Protein AF-A0A9W8B9H7-F1 (afdb_monomer)

Secondary structure (DSSP, 8-state):
---SSS-HHHHHHHHHHHHHHHHHHHHH--HHHHHHHHHHHHHHHHSPPSSHHHHHHHHHHHHHTT---TTHHHHHHHHHHT--HHHHHHHIIIII-TTT-TT-------

Solvent-accessible surface area (backbone atoms only — not comparable to full-atom values): 6704 Å² total; per-residue (Å²): 137,88,88,71,96,66,56,68,70,58,55,50,51,53,51,54,51,49,52,57,56,46,55,54,56,64,66,71,50,49,71,66,58,51,52,53,51,48,52,52,52,45,49,64,70,66,53,75,66,92,41,71,68,53,50,49,49,54,55,46,51,28,56,76,66,72,62,66,56,84,59,46,67,62,55,53,45,58,53,54,76,68,60,48,74,67,56,56,51,53,49,38,52,41,39,62,32,80,89,73,15,87,59,49,78,87,83,86,85,132

pLDDT: mean 86.36, std 8.37, range [55.88, 96.56]

Radius of gyration: 17.83 Å; Cα contacts (8 Å, |Δi|>4): 51; chains: 1; bounding box: 39×32×36 Å

InterPro domains:
  IPR011249 Metalloenzyme, LuxS/M16 peptidase-like [SSF63411] (5-99)
  IPR050626 Peptidase M16 [PTHR43690] (2-98)

Mean predicted aligned error: 6.82 Å

Foldseek 3Di:
DDDDPDDPVVVVVVVLVCLVVVLVVLVVDDPVNLVVVLVVVLCVLPPDDPDPVVVVVVQVVCVVVVNNPPVVNVVVNVVSVVDDSVNVSVCSQQEPNPVRHPNHDDDDDD

Sequence (110 aa):
MVEGENNLAYVTKRINEFIRQYRQKLLDMTMSEFEAAVQSLIRLKQDKLKSVSAEFSRFRGHIVSNKYNFGKLGDEVAHLEQLRKSDLLTFWDKYVNAATAPQYTRVDLQ

Nearest PDB structures (foldseek):
  7rze-assembly1_B  TM=9.403E-01  e=6.373E-05  Homo sapiens
  5wob-assembly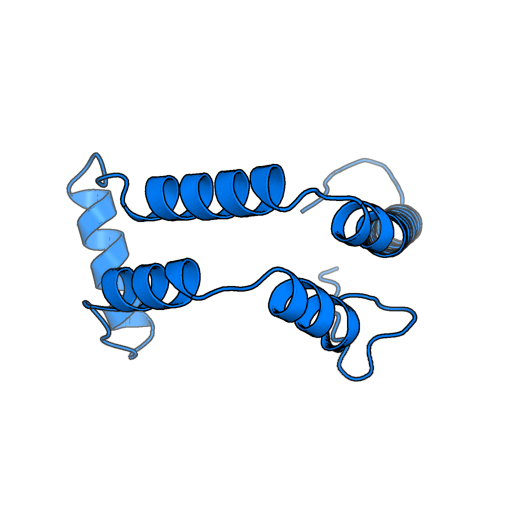1_B  TM=9.565E-01  e=8.119E-05  Homo sapiens
  2jbu-assembly1_A  TM=9.605E-01  e=1.167E-04  Homo sapiens
  7rzh-assembly1_B  TM=9.158E-01  e=1.400E-04  Homo sapiens
  1q2l-assembly1_A  TM=8.550E-01  e=2.711E-02  Escherichia coli str. K-12 substr. W3110

Structure (mmCIF, N/CA/C/O backbone):
data_AF-A0A9W8B9H7-F1
#
_entry.id   AF-A0A9W8B9H7-F1
#
loop_
_atom_site.group_PDB
_atom_site.id
_atom_site.type_symbol
_atom_site.label_atom_id
_atom_site.label_alt_id
_atom_site.label_comp_id
_atom_site.label_asym_id
_atom_site.label_entity_id
_atom_site.label_seq_id
_atom_site.pdbx_PDB_ins_code
_atom_site.Cartn_x
_atom_site.Cartn_y
_atom_site.Cartn_z
_atom_site.occupancy
_atom_site.B_iso_or_equiv
_atom_site.auth_seq_id
_atom_site.auth_comp_id
_atom_site.auth_asym_id
_atom_site.auth_atom_id
_atom_site.pdbx_PDB_model_num
ATOM 1 N N . MET A 1 1 ? 2.101 10.371 -9.914 1.00 62.41 1 MET A N 1
ATOM 2 C CA . MET A 1 1 ? 2.087 11.326 -11.037 1.00 62.41 1 MET A CA 1
ATOM 3 C C . MET A 1 1 ? 3.391 12.091 -10.970 1.00 62.41 1 MET A C 1
ATOM 5 O O . MET A 1 1 ? 3.741 12.527 -9.880 1.00 62.41 1 MET A O 1
ATOM 9 N N . VAL A 1 2 ? 4.155 12.118 -12.057 1.00 75.12 2 VAL A N 1
ATOM 10 C CA . VAL A 1 2 ? 5.426 12.848 -12.130 1.00 75.12 2 VAL A CA 1
ATOM 11 C C . VAL A 1 2 ? 5.264 13.850 -13.256 1.00 75.12 2 VAL A C 1
ATOM 13 O O . VAL A 1 2 ? 5.050 13.445 -14.393 1.00 75.12 2 VAL A O 1
ATOM 16 N N . GLU A 1 3 ? 5.332 15.129 -12.919 1.00 72.75 3 GLU A N 1
ATOM 17 C CA . GLU A 1 3 ? 5.301 16.231 -13.876 1.00 72.75 3 GLU A CA 1
ATOM 18 C C . GLU A 1 3 ? 6.703 16.830 -13.957 1.00 72.75 3 GLU A C 1
ATOM 20 O O . GLU A 1 3 ? 7.379 16.995 -12.938 1.00 72.75 3 GLU A O 1
ATOM 25 N N . GLY A 1 4 ? 7.174 17.105 -15.168 1.00 73.62 4 GLY A N 1
ATOM 26 C CA . GLY A 1 4 ? 8.486 17.698 -15.383 1.00 73.62 4 GLY A CA 1
ATOM 27 C C . GLY A 1 4 ? 8.869 17.742 -16.856 1.00 73.62 4 GLY A C 1
ATOM 28 O O . GLY A 1 4 ? 8.244 17.102 -17.694 1.00 73.62 4 GLY A O 1
ATOM 29 N N . GLU A 1 5 ? 9.938 18.473 -17.154 1.00 73.31 5 GLU A N 1
ATOM 30 C CA . GLU A 1 5 ? 10.416 18.736 -18.523 1.00 73.31 5 GLU A CA 1
ATOM 31 C C . GLU A 1 5 ? 11.090 17.523 -19.191 1.00 73.31 5 GLU A C 1
ATOM 33 O O . GLU A 1 5 ? 11.471 17.559 -20.359 1.00 73.31 5 GLU A O 1
ATOM 38 N N . ASN A 1 6 ? 11.263 16.428 -18.449 1.00 73.94 6 ASN A N 1
ATOM 39 C CA . ASN A 1 6 ? 11.934 15.232 -18.935 1.00 73.94 6 ASN A CA 1
ATOM 40 C C . ASN A 1 6 ? 11.025 14.406 -19.852 1.00 73.94 6 ASN A C 1
ATOM 42 O O . ASN A 1 6 ? 9.850 14.197 -19.562 1.00 73.94 6 ASN A O 1
ATOM 46 N N . ASN A 1 7 ? 11.608 13.830 -20.906 1.00 83.88 7 ASN A N 1
ATOM 47 C CA . ASN A 1 7 ? 10.905 12.929 -21.820 1.00 83.88 7 ASN A CA 1
ATOM 48 C C . ASN A 1 7 ? 10.221 11.765 -21.062 1.00 83.88 7 ASN A C 1
ATOM 50 O O . ASN A 1 7 ? 10.838 11.114 -20.211 1.00 83.88 7 ASN A O 1
ATOM 54 N N . LEU A 1 8 ? 8.968 11.460 -21.421 1.00 82.69 8 LEU A N 1
ATOM 55 C CA . LEU A 1 8 ? 8.147 10.389 -20.842 1.00 82.69 8 LEU A CA 1
ATOM 56 C C . LEU A 1 8 ? 8.859 9.025 -20.802 1.00 82.69 8 LEU A C 1
ATOM 58 O O . LEU A 1 8 ? 8.741 8.286 -19.821 1.00 82.69 8 LEU A O 1
ATOM 62 N N . ALA A 1 9 ? 9.649 8.699 -21.829 1.00 84.56 9 ALA A N 1
ATOM 63 C CA . ALA A 1 9 ? 10.432 7.466 -21.887 1.00 84.56 9 ALA A CA 1
ATOM 64 C C . ALA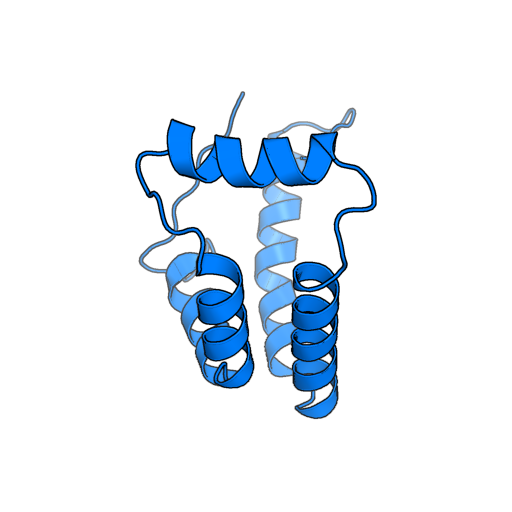 A 1 9 ? 11.520 7.420 -20.800 1.00 84.56 9 ALA A C 1
ATOM 66 O O . ALA A 1 9 ? 11.755 6.378 -20.182 1.00 84.56 9 ALA A O 1
ATOM 67 N N . TYR A 1 10 ? 12.154 8.561 -20.516 1.00 87.00 10 TYR A N 1
ATOM 68 C CA . TYR A 1 10 ? 13.147 8.672 -19.451 1.00 87.00 10 TYR A CA 1
ATOM 69 C C . TYR A 1 10 ? 12.499 8.523 -18.071 1.00 87.00 10 TYR A C 1
ATOM 71 O O . TYR A 1 10 ? 12.965 7.721 -17.260 1.00 87.00 10 TYR A O 1
ATOM 79 N N . VAL A 1 11 ? 11.389 9.226 -17.822 1.00 87.75 11 VAL A N 1
ATOM 80 C CA . VAL A 1 11 ? 10.638 9.125 -16.558 1.00 87.75 11 VAL A CA 1
ATOM 81 C C . VAL A 1 11 ? 10.170 7.688 -16.325 1.00 87.75 11 VAL A C 1
ATOM 83 O O . VAL A 1 11 ? 10.395 7.123 -15.256 1.00 87.75 11 VAL A O 1
ATOM 86 N N . THR A 1 12 ? 9.626 7.051 -17.359 1.00 86.06 12 THR A N 1
ATOM 87 C CA . THR A 1 12 ? 9.219 5.642 -17.342 1.00 86.06 12 THR A CA 1
ATOM 88 C C . THR A 1 12 ? 10.363 4.712 -16.959 1.00 86.06 12 THR A C 1
ATOM 90 O O . THR A 1 12 ? 10.208 3.872 -16.070 1.00 86.06 12 THR A O 1
ATOM 93 N N . LYS A 1 13 ? 11.531 4.880 -17.584 1.00 87.81 13 LYS A N 1
ATOM 94 C CA . LYS A 1 13 ? 12.719 4.085 -17.263 1.00 87.81 13 LYS A CA 1
ATOM 95 C C . LYS A 1 13 ? 13.132 4.265 -15.801 1.00 87.81 13 LYS A C 1
ATOM 97 O O . LYS A 1 13 ? 13.446 3.283 -15.132 1.00 87.81 13 LYS A O 1
ATOM 102 N N . ARG A 1 14 ? 13.108 5.499 -15.288 1.00 90.25 14 ARG A N 1
ATOM 103 C CA . ARG A 1 14 ? 13.455 5.804 -13.889 1.00 90.25 14 ARG A CA 1
ATOM 104 C C . ARG A 1 14 ? 12.461 5.199 -12.898 1.00 90.25 14 ARG A C 1
ATOM 106 O O . ARG A 1 14 ? 12.897 4.679 -11.877 1.00 90.25 14 ARG A O 1
ATOM 113 N N . ILE A 1 15 ? 11.164 5.209 -13.209 1.00 89.25 15 ILE A N 1
ATOM 114 C CA . ILE A 1 15 ? 10.130 4.558 -12.389 1.00 89.25 15 ILE A CA 1
ATOM 115 C C . ILE A 1 15 ? 10.363 3.045 -12.332 1.00 89.25 15 ILE A C 1
ATOM 117 O O . ILE A 1 15 ? 10.364 2.470 -11.247 1.00 89.25 15 ILE A O 1
ATOM 121 N N . ASN A 1 16 ? 10.618 2.405 -13.476 1.00 87.88 16 ASN A N 1
ATOM 122 C CA . ASN A 1 16 ? 10.867 0.962 -13.521 1.00 87.88 16 ASN A CA 1
ATOM 123 C C . ASN A 1 16 ? 12.117 0.578 -12.720 1.00 87.88 16 ASN A C 1
ATOM 125 O O . ASN A 1 16 ? 12.098 -0.401 -11.975 1.00 87.88 16 ASN A O 1
ATOM 129 N N . GLU A 1 17 ? 13.185 1.370 -12.828 1.00 90.38 17 GLU A N 1
ATOM 130 C CA . GLU A 1 17 ? 14.407 1.132 -12.063 1.00 90.38 17 GLU A CA 1
ATOM 131 C C . GLU A 1 17 ? 14.183 1.324 -10.557 1.00 90.38 17 GLU A C 1
ATOM 133 O O . GLU A 1 17 ? 14.626 0.498 -9.762 1.00 90.38 17 GLU A O 1
ATOM 138 N N . PHE A 1 18 ? 13.439 2.362 -10.162 1.00 91.38 18 PHE A N 1
ATOM 139 C CA . PHE A 1 18 ? 13.060 2.575 -8.767 1.00 91.38 18 PHE A CA 1
ATOM 140 C C . PHE A 1 18 ? 12.292 1.376 -8.210 1.00 91.38 18 PHE A C 1
ATOM 142 O O . PHE A 1 18 ? 12.666 0.849 -7.166 1.00 91.38 18 PHE A O 1
ATOM 149 N N . ILE A 1 19 ? 11.260 0.914 -8.922 1.00 91.19 19 ILE A N 1
ATOM 150 C CA . ILE A 1 19 ? 10.475 -0.258 -8.525 1.00 91.19 19 ILE A CA 1
ATOM 151 C C . ILE A 1 19 ? 11.408 -1.470 -8.375 1.00 91.19 19 ILE A C 1
ATOM 153 O O . ILE A 1 19 ? 11.434 -2.108 -7.326 1.00 91.19 19 ILE A O 1
ATOM 157 N N . ARG A 1 20 ? 12.259 -1.756 -9.364 1.00 88.44 20 ARG A N 1
ATOM 158 C CA . ARG A 1 20 ? 13.190 -2.890 -9.282 1.00 88.44 20 ARG A CA 1
ATOM 159 C C . ARG A 1 20 ? 14.072 -2.833 -8.029 1.00 88.44 20 ARG A C 1
ATOM 161 O O . ARG A 1 20 ? 14.195 -3.832 -7.325 1.00 88.44 20 ARG A O 1
ATOM 168 N N . GLN A 1 21 ? 14.656 -1.675 -7.730 1.00 91.12 21 GLN A N 1
ATOM 169 C CA . GLN A 1 21 ? 15.559 -1.502 -6.588 1.00 91.12 21 GLN A CA 1
ATOM 170 C C . GLN A 1 21 ? 14.830 -1.517 -5.239 1.00 91.12 21 GLN A C 1
ATOM 172 O O . GLN A 1 21 ? 15.362 -2.014 -4.247 1.00 91.12 21 GLN A O 1
ATOM 177 N N . TYR A 1 22 ? 13.593 -1.017 -5.188 1.00 92.44 22 TYR A N 1
ATOM 178 C CA . TYR A 1 22 ? 12.823 -0.935 -3.948 1.00 92.44 22 TYR A CA 1
ATOM 179 C C . TYR A 1 22 ? 12.507 -2.314 -3.357 1.00 92.44 22 TYR A C 1
ATOM 181 O O . TYR A 1 22 ? 12.348 -2.452 -2.144 1.00 92.44 22 TYR A O 1
ATOM 189 N N . ARG A 1 23 ? 12.494 -3.364 -4.188 1.00 91.75 23 ARG A N 1
ATOM 190 C CA . ARG A 1 23 ? 12.322 -4.743 -3.721 1.00 91.75 23 ARG A CA 1
ATOM 191 C C . ARG A 1 23 ? 13.380 -5.161 -2.698 1.00 91.75 23 ARG A C 1
ATOM 193 O O . ARG A 1 23 ? 13.038 -5.854 -1.741 1.00 91.75 23 ARG A O 1
ATOM 200 N N . GLN A 1 24 ? 14.628 -4.727 -2.877 1.00 92.75 24 GLN A N 1
ATOM 201 C CA . GLN A 1 24 ? 15.707 -5.013 -1.930 1.00 92.75 24 GLN A CA 1
ATOM 202 C C . GLN A 1 24 ? 15.456 -4.305 -0.596 1.00 92.75 24 GLN A C 1
ATOM 204 O O . GLN A 1 24 ? 15.534 -4.926 0.456 1.00 92.75 24 GLN A O 1
ATOM 209 N N . LYS A 1 25 ? 15.001 -3.048 -0.634 1.00 93.44 25 LYS A N 1
ATOM 210 C CA . LYS A 1 25 ? 14.603 -2.318 0.576 1.00 93.44 25 LYS A CA 1
ATOM 211 C C . LYS A 1 25 ? 13.490 -3.032 1.350 1.00 93.44 25 LYS A C 1
ATOM 213 O O . LYS A 1 25 ? 13.510 -3.035 2.575 1.00 93.44 25 LYS A O 1
ATOM 218 N N . LEU A 1 26 ? 12.539 -3.665 0.659 1.00 93.69 26 LEU A N 1
ATOM 219 C CA . LEU A 1 26 ? 11.515 -4.487 1.312 1.00 93.69 26 LEU A CA 1
ATOM 220 C C . LEU A 1 26 ? 12.088 -5.768 1.941 1.00 93.69 26 LEU A C 1
ATOM 222 O O . LEU A 1 26 ? 11.560 -6.219 2.953 1.00 93.69 26 LEU A O 1
ATOM 226 N N . LEU A 1 27 ? 13.150 -6.361 1.381 1.00 94.12 27 LEU A N 1
ATOM 227 C CA . LEU A 1 27 ? 13.851 -7.493 2.008 1.00 94.12 27 LEU A CA 1
ATOM 228 C C . LEU A 1 27 ? 14.584 -7.062 3.268 1.00 94.12 27 LEU A C 1
ATOM 230 O O . LEU A 1 27 ? 14.435 -7.716 4.298 1.00 94.12 27 LEU A O 1
ATOM 234 N N . ASP A 1 28 ? 15.310 -5.956 3.185 1.00 95.69 28 ASP A N 1
ATOM 235 C CA . ASP A 1 28 ? 16.204 -5.498 4.247 1.00 95.69 28 ASP A CA 1
ATOM 236 C C . ASP A 1 28 ? 15.450 -4.837 5.408 1.00 95.69 28 ASP A C 1
ATOM 238 O O . ASP A 1 28 ? 15.977 -4.744 6.513 1.00 95.69 28 ASP A O 1
ATOM 242 N N . MET A 1 29 ? 14.197 -4.426 5.180 1.00 95.31 29 MET A N 1
ATOM 243 C CA . MET A 1 29 ? 13.317 -3.859 6.202 1.00 95.31 29 MET A CA 1
ATOM 244 C C . MET A 1 29 ? 13.200 -4.788 7.414 1.00 95.31 29 MET A C 1
ATOM 246 O O . MET A 1 29 ? 12.810 -5.951 7.298 1.00 95.31 29 MET A O 1
ATOM 250 N N . THR A 1 30 ? 13.484 -4.285 8.603 1.00 96.50 30 THR A N 1
ATOM 251 C CA . THR A 1 30 ? 13.321 -5.053 9.841 1.00 96.50 30 THR A CA 1
ATOM 252 C C . THR A 1 30 ? 11.841 -5.288 10.158 1.00 96.50 30 THR A C 1
ATOM 254 O O . THR A 1 30 ? 10.959 -4.590 9.653 1.00 96.50 30 THR A O 1
ATOM 257 N N . MET A 1 31 ? 11.541 -6.267 11.020 1.00 94.44 31 MET A N 1
ATOM 258 C CA . MET A 1 31 ? 10.153 -6.491 11.446 1.00 94.44 31 MET A CA 1
ATOM 259 C C . MET A 1 31 ? 9.578 -5.260 12.167 1.00 94.44 31 MET A C 1
ATOM 261 O O . MET A 1 31 ? 8.446 -4.877 11.903 1.00 94.44 31 MET A O 1
ATOM 265 N N . SER A 1 32 ? 10.392 -4.584 12.985 1.00 95.50 32 SER A N 1
ATOM 266 C CA . SER A 1 32 ? 9.999 -3.357 13.694 1.00 95.50 32 SER A CA 1
ATOM 267 C C . SER A 1 32 ? 9.630 -2.216 12.738 1.00 95.50 32 SER A C 1
ATOM 269 O O . SER A 1 32 ? 8.601 -1.566 12.910 1.00 95.50 32 SER A O 1
ATOM 271 N N . GLU A 1 33 ? 10.415 -1.995 11.678 1.00 96.19 33 GLU A N 1
ATOM 272 C CA . GLU A 1 33 ? 10.092 -0.981 10.661 1.00 96.19 33 GLU A CA 1
ATOM 273 C C . GLU A 1 33 ? 8.812 -1.320 9.893 1.00 96.19 33 GLU A C 1
ATOM 275 O O . GLU A 1 33 ? 8.006 -0.431 9.612 1.00 96.19 33 GLU A O 1
ATOM 280 N N . PHE A 1 34 ? 8.612 -2.601 9.570 1.00 96.06 34 PHE A N 1
ATOM 281 C CA . PHE A 1 34 ? 7.391 -3.068 8.922 1.00 96.06 34 PHE A CA 1
ATOM 282 C C . PHE A 1 34 ? 6.166 -2.830 9.814 1.00 96.06 34 PHE A C 1
ATOM 284 O O . PHE A 1 34 ? 5.195 -2.211 9.377 1.00 96.06 34 PHE A O 1
ATOM 291 N N . GLU A 1 35 ? 6.227 -3.250 11.077 1.00 95.50 35 GLU A N 1
ATOM 292 C CA . GLU A 1 35 ? 5.159 -3.043 12.057 1.00 95.50 35 GLU A CA 1
ATOM 293 C C . GLU A 1 35 ? 4.870 -1.550 12.260 1.00 95.50 35 GLU A C 1
ATOM 295 O O . GLU A 1 35 ? 3.712 -1.135 12.226 1.00 95.50 35 GLU A O 1
ATOM 300 N N . ALA A 1 36 ? 5.902 -0.711 12.375 1.00 96.56 36 ALA A N 1
ATOM 301 C CA . ALA A 1 36 ? 5.745 0.737 12.491 1.00 96.56 36 ALA A CA 1
ATOM 302 C C . ALA A 1 36 ? 5.060 1.358 11.258 1.00 96.56 36 ALA A C 1
ATOM 304 O O . ALA A 1 36 ? 4.217 2.253 11.399 1.00 96.56 36 ALA A O 1
ATOM 305 N N . ALA A 1 37 ? 5.375 0.878 10.051 1.00 95.12 37 ALA A N 1
ATOM 306 C CA . ALA A 1 37 ? 4.725 1.316 8.817 1.00 95.12 37 ALA A CA 1
ATOM 307 C C . ALA A 1 37 ? 3.245 0.897 8.767 1.00 95.12 37 ALA A C 1
ATOM 309 O O . ALA A 1 37 ? 2.390 1.725 8.440 1.00 95.12 37 ALA A O 1
ATOM 310 N N . VAL A 1 38 ? 2.926 -0.346 9.148 1.00 96.06 38 VAL A N 1
ATOM 311 C CA . VAL A 1 38 ? 1.541 -0.840 9.245 1.00 96.06 38 VAL A CA 1
ATOM 312 C C . VAL A 1 38 ? 0.748 -0.020 10.265 1.00 96.06 38 VAL A C 1
ATOM 314 O O . VAL A 1 38 ? -0.334 0.476 9.948 1.00 96.06 38 VAL A O 1
ATOM 317 N N . GLN A 1 39 ? 1.305 0.216 11.454 1.00 94.38 39 GLN A N 1
ATOM 318 C CA . GLN A 1 39 ? 0.657 1.019 12.495 1.00 94.38 39 GLN A CA 1
ATOM 319 C C . GLN A 1 39 ? 0.433 2.472 12.059 1.00 94.38 39 GLN A C 1
ATOM 321 O O . GLN A 1 39 ?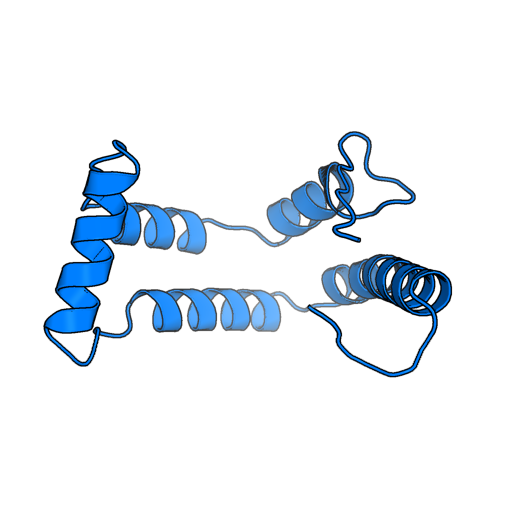 -0.627 3.048 12.313 1.00 94.38 39 GLN A O 1
ATOM 326 N N . SER A 1 40 ? 1.393 3.067 11.348 1.00 95.31 40 SER A N 1
ATOM 327 C CA . SER A 1 40 ? 1.242 4.413 10.782 1.00 95.31 40 SER A CA 1
ATOM 328 C C . SER A 1 40 ? 0.112 4.472 9.748 1.00 95.31 40 SER A C 1
ATOM 330 O O . SER A 1 40 ? -0.666 5.427 9.740 1.00 95.31 40 SER A O 1
ATOM 332 N N . LEU A 1 41 ? -0.032 3.435 8.915 1.00 94.00 41 LEU A N 1
ATOM 333 C CA . LEU A 1 41 ? -1.124 3.331 7.947 1.00 94.00 41 LEU A CA 1
ATOM 334 C C . LEU A 1 41 ? -2.491 3.153 8.626 1.00 94.00 41 LEU A C 1
ATOM 336 O O . LEU A 1 41 ? -3.459 3.787 8.206 1.00 94.00 41 LEU A O 1
ATOM 340 N N . ILE A 1 42 ? -2.579 2.335 9.680 1.00 93.25 42 ILE A N 1
ATOM 341 C CA . ILE A 1 42 ? -3.808 2.166 10.472 1.00 93.25 42 ILE A CA 1
ATOM 342 C C . ILE A 1 42 ? -4.230 3.506 11.084 1.00 93.25 42 ILE A C 1
ATOM 344 O O . ILE A 1 42 ? -5.376 3.920 10.911 1.00 93.25 42 ILE A O 1
ATOM 348 N N . ARG A 1 43 ? -3.298 4.232 11.715 1.00 91.88 43 ARG A N 1
ATOM 349 C CA . ARG A 1 43 ? -3.569 5.564 12.283 1.00 91.88 43 ARG A CA 1
ATOM 350 C C . ARG A 1 43 ? -4.065 6.544 11.228 1.00 91.88 43 ARG A C 1
ATOM 352 O O . ARG A 1 43 ? -5.049 7.234 11.465 1.00 91.88 43 ARG A O 1
ATOM 359 N N . LEU A 1 44 ? -3.433 6.568 10.054 1.00 89.62 44 LEU A N 1
ATOM 360 C CA . LEU A 1 44 ? -3.856 7.425 8.946 1.00 89.62 44 LEU A CA 1
ATOM 361 C C . LEU A 1 44 ? -5.284 7.103 8.479 1.00 89.62 44 LEU A C 1
ATOM 363 O O . LEU A 1 44 ? -6.039 8.007 8.138 1.00 89.62 44 LEU A O 1
ATOM 367 N N . LYS A 1 45 ? -5.665 5.821 8.468 1.00 86.69 45 LYS A N 1
ATOM 368 C CA . LYS A 1 45 ? -7.017 5.380 8.094 1.00 86.69 45 LYS A CA 1
ATOM 369 C C . LYS A 1 45 ? -8.068 5.703 9.156 1.00 86.69 45 LYS A C 1
ATOM 371 O O . LYS A 1 45 ? -9.212 5.982 8.806 1.00 86.69 45 LYS A O 1
ATOM 376 N N . GLN A 1 46 ? -7.693 5.627 10.429 1.00 85.56 46 GLN A N 1
ATOM 377 C CA . GLN A 1 46 ? -8.576 5.892 11.565 1.00 85.56 46 GLN A CA 1
ATOM 378 C C . GLN A 1 46 ? -8.687 7.378 11.919 1.00 85.56 46 GLN A C 1
ATOM 380 O O . GLN A 1 46 ? -9.578 7.737 12.692 1.00 85.56 46 GLN A O 1
ATOM 385 N N . ASP A 1 47 ? -7.811 8.233 11.380 1.00 82.56 47 ASP A N 1
ATOM 386 C CA . ASP A 1 47 ? -7.857 9.665 11.655 1.00 82.56 47 ASP A CA 1
ATOM 387 C C . ASP A 1 47 ? -9.234 10.231 11.286 1.00 82.56 47 ASP A C 1
ATOM 389 O O . ASP A 1 47 ? -9.783 9.983 10.204 1.00 82.56 47 ASP A O 1
ATOM 393 N N . LYS A 1 48 ? -9.836 10.955 12.233 1.00 73.56 48 LYS A N 1
ATOM 394 C CA . LYS A 1 48 ? -11.194 11.461 12.056 1.00 73.56 48 LYS A CA 1
ATOM 395 C C . LYS A 1 48 ? -11.181 12.539 10.988 1.00 73.56 48 LYS A C 1
ATOM 397 O O . LYS A 1 48 ? -10.383 13.476 11.009 1.00 73.56 48 LYS A O 1
ATOM 402 N N . LEU A 1 49 ? -12.140 12.437 10.077 1.00 72.81 49 LEU A N 1
ATOM 403 C CA . LEU A 1 49 ? -12.373 13.467 9.082 1.00 72.81 49 LEU A CA 1
ATOM 404 C C . LEU A 1 49 ? -12.778 14.749 9.816 1.00 72.81 49 LEU A C 1
ATOM 406 O O . LEU A 1 49 ? -13.781 14.796 10.518 1.00 72.81 49 LEU A O 1
ATOM 410 N N . LYS A 1 50 ? -11.960 15.794 9.676 1.00 76.06 50 LYS A N 1
ATOM 411 C CA . LYS A 1 50 ? -12.094 17.044 10.443 1.00 76.06 50 LYS A CA 1
ATOM 412 C C . LYS A 1 50 ? -13.301 17.894 10.026 1.00 76.06 50 LYS A C 1
ATOM 414 O O . LYS A 1 50 ? -13.534 18.944 10.614 1.00 76.06 50 LYS A O 1
ATOM 419 N N . SER A 1 51 ? -14.050 17.479 9.002 1.00 77.31 51 SER A N 1
ATOM 420 C CA . SER A 1 51 ? -15.204 18.212 8.487 1.00 77.31 51 SER A CA 1
ATOM 421 C C . SER A 1 51 ? -16.345 17.286 8.065 1.00 77.31 51 SER A C 1
ATOM 423 O O . SER A 1 51 ? -16.130 16.200 7.525 1.00 77.31 51 SER A O 1
ATOM 425 N N . VAL A 1 52 ? -17.577 17.775 8.234 1.00 77.31 52 VAL A N 1
ATOM 426 C CA . VAL A 1 52 ? -18.813 17.102 7.794 1.00 77.31 52 VAL A CA 1
ATOM 427 C C . VAL A 1 52 ? -18.796 16.823 6.286 1.00 77.31 52 VAL A C 1
ATOM 429 O O . VAL A 1 52 ? -19.246 15.773 5.839 1.00 77.31 52 VAL A O 1
ATOM 432 N N . SER A 1 53 ? -18.221 17.730 5.487 1.00 79.56 53 SER A N 1
ATOM 433 C CA . SER A 1 53 ? -18.072 17.546 4.034 1.00 79.56 53 SER A CA 1
ATOM 434 C C . SER A 1 53 ? -17.191 16.341 3.687 1.00 79.56 53 SER A C 1
ATOM 436 O O . SER A 1 53 ? -17.480 15.589 2.751 1.00 79.56 53 SER A O 1
ATOM 438 N N . ALA A 1 54 ? -16.134 16.110 4.466 1.00 77.56 54 ALA A N 1
ATOM 439 C CA . ALA A 1 54 ? -15.265 14.965 4.269 1.00 77.56 54 ALA A CA 1
ATOM 440 C C . ALA A 1 54 ? -15.973 13.654 4.657 1.00 77.56 54 ALA A C 1
ATOM 442 O O . ALA A 1 54 ? -15.894 12.679 3.906 1.00 77.56 54 ALA A O 1
ATOM 443 N N . GLU A 1 55 ? -16.733 13.631 5.758 1.00 74.94 55 GLU A N 1
ATOM 444 C CA . GLU A 1 55 ? -17.564 12.471 6.119 1.00 74.94 55 GLU A CA 1
ATOM 445 C C . GLU A 1 55 ? -18.622 12.173 5.050 1.00 74.94 55 GLU A C 1
ATOM 447 O O . GLU A 1 55 ? -18.747 11.031 4.599 1.00 74.94 55 GLU A O 1
ATOM 452 N N . PHE A 1 56 ? -19.317 13.204 4.565 1.00 80.88 56 PHE A N 1
ATOM 453 C CA . PHE A 1 56 ? -20.272 13.085 3.466 1.00 80.88 56 PHE A CA 1
ATOM 454 C C . PHE A 1 56 ? -19.614 12.538 2.193 1.00 80.88 56 PHE A C 1
ATOM 456 O O . PHE A 1 56 ? -20.167 11.648 1.548 1.00 80.88 56 PHE A O 1
ATOM 463 N N . SER A 1 57 ? -18.408 13.001 1.855 1.00 79.50 57 SER A N 1
ATOM 464 C CA . SER A 1 57 ? -17.642 12.503 0.705 1.00 79.50 57 SER A CA 1
ATOM 465 C C . SER A 1 57 ? -17.278 11.023 0.851 1.00 79.50 57 SER A C 1
ATOM 467 O O . SER A 1 57 ? -17.392 10.270 -0.119 1.00 79.50 57 SER A O 1
ATOM 469 N N . ARG A 1 58 ? -16.918 10.571 2.062 1.00 78.62 58 ARG A N 1
ATOM 470 C CA . ARG A 1 58 ? -16.665 9.150 2.349 1.00 78.62 58 ARG A CA 1
ATOM 471 C C . ARG A 1 58 ? -17.914 8.307 2.094 1.00 78.62 58 ARG A C 1
ATOM 473 O O . ARG A 1 58 ? -17.855 7.347 1.329 1.00 78.62 58 ARG A O 1
ATOM 480 N N . PHE A 1 59 ? -19.052 8.684 2.677 1.00 77.69 59 PHE A N 1
ATOM 481 C CA . PHE A 1 59 ? -20.318 7.963 2.491 1.00 77.69 59 PHE A CA 1
ATOM 482 C C . PHE A 1 59 ? -20.785 7.978 1.034 1.00 77.69 59 PHE A C 1
ATOM 484 O O . PHE A 1 59 ? -21.140 6.932 0.486 1.00 77.69 59 PHE A O 1
ATOM 491 N N . ARG A 1 60 ? -20.704 9.136 0.371 1.00 77.06 60 ARG A N 1
ATOM 492 C CA . ARG A 1 60 ? -21.031 9.273 -1.050 1.00 77.06 60 ARG A CA 1
ATOM 493 C C . ARG A 1 60 ? -20.153 8.376 -1.920 1.00 77.06 60 ARG A C 1
ATOM 495 O O . ARG A 1 60 ? -20.675 7.783 -2.855 1.00 77.06 60 ARG A O 1
ATOM 502 N N . GLY A 1 61 ? -18.870 8.206 -1.602 1.00 77.75 61 GLY A N 1
ATOM 503 C CA . GLY A 1 61 ? -17.988 7.271 -2.309 1.00 77.75 61 GLY A CA 1
ATOM 504 C C . GLY A 1 61 ? -18.498 5.824 -2.285 1.00 77.75 61 GLY A C 1
ATOM 505 O O . GLY A 1 61 ? -18.458 5.134 -3.306 1.00 77.75 61 GLY A O 1
ATOM 506 N N . HIS A 1 62 ? -19.049 5.365 -1.159 1.00 80.88 62 HIS A N 1
ATOM 507 C CA . HIS A 1 62 ? -19.644 4.025 -1.055 1.00 80.88 62 HIS A CA 1
ATOM 508 C C . HIS A 1 62 ? -20.950 3.885 -1.844 1.00 80.88 62 HIS A C 1
ATOM 510 O O . HIS A 1 62 ? -21.189 2.829 -2.430 1.00 80.88 62 HIS A O 1
ATOM 516 N N . ILE A 1 63 ? -21.758 4.947 -1.882 1.00 81.94 63 ILE A N 1
ATOM 517 C CA . ILE A 1 63 ? -23.016 4.992 -2.638 1.00 81.94 63 ILE A CA 1
ATOM 518 C C . ILE A 1 63 ? -22.730 5.018 -4.142 1.00 81.94 63 ILE A C 1
ATOM 520 O O . ILE A 1 63 ? -23.235 4.180 -4.875 1.00 81.94 63 ILE A O 1
ATOM 524 N N . VAL A 1 64 ? -21.875 5.933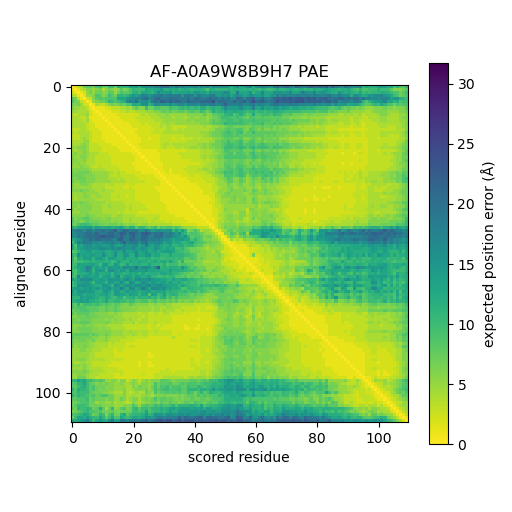 -4.606 1.00 82.62 64 VAL A N 1
ATOM 525 C CA . VAL A 1 64 ? -21.550 6.105 -6.035 1.00 82.62 64 VAL A CA 1
ATOM 526 C C . VAL A 1 64 ? -20.827 4.884 -6.602 1.00 82.62 64 VAL A C 1
ATOM 528 O O . VAL A 1 64 ? -21.012 4.546 -7.766 1.00 82.62 64 VAL A O 1
ATOM 531 N N . SER A 1 65 ? -20.027 4.188 -5.789 1.00 82.31 65 SER A N 1
ATOM 532 C CA . SER A 1 65 ? -19.384 2.939 -6.213 1.00 82.31 65 SER A CA 1
ATOM 533 C C . SER A 1 65 ? -20.313 1.718 -6.195 1.00 82.31 65 SER A C 1
ATOM 535 O O . SER A 1 65 ? -19.857 0.637 -6.560 1.00 82.31 65 SER A O 1
ATOM 537 N N . ASN A 1 66 ? -21.577 1.859 -5.762 1.00 82.38 66 ASN A N 1
ATOM 538 C CA . ASN A 1 66 ? -22.540 0.769 -5.537 1.00 82.38 66 ASN A CA 1
ATOM 539 C C . ASN A 1 66 ? -22.022 -0.350 -4.614 1.00 82.38 66 ASN A C 1
ATOM 541 O O . ASN A 1 66 ? -22.527 -1.471 -4.636 1.00 82.38 66 ASN A O 1
ATOM 545 N N . LYS A 1 67 ? -20.994 -0.073 -3.800 1.00 79.06 67 LYS A N 1
ATOM 546 C CA . LYS A 1 67 ? -20.397 -1.067 -2.897 1.00 79.06 67 LYS A CA 1
ATOM 547 C C . LYS A 1 67 ? -21.073 -1.100 -1.534 1.00 79.06 67 LYS A C 1
ATOM 549 O O . LYS A 1 67 ? -20.964 -2.115 -0.862 1.00 79.06 67 LYS A O 1
ATOM 554 N N . TYR A 1 68 ? -21.684 0.010 -1.103 1.00 82.94 68 TYR A N 1
ATOM 555 C CA . TYR A 1 68 ? -22.410 0.176 0.171 1.00 82.94 68 TYR A CA 1
ATOM 556 C C . TYR A 1 68 ? -21.703 -0.358 1.438 1.00 82.94 68 TYR A C 1
ATOM 558 O O . TYR A 1 68 ? -22.326 -0.493 2.487 1.00 82.94 68 TYR A O 1
ATOM 566 N N . ASN A 1 69 ? -20.394 -0.635 1.382 1.00 80.25 69 ASN A N 1
ATOM 567 C CA . ASN A 1 69 ? -19.643 -1.131 2.528 1.00 80.25 69 ASN A CA 1
ATOM 568 C C . ASN A 1 69 ? -19.248 0.039 3.439 1.00 80.25 69 ASN A C 1
ATOM 570 O O . ASN A 1 69 ? -18.138 0.562 3.352 1.00 80.25 69 ASN A O 1
ATOM 574 N N . PHE A 1 70 ? -20.165 0.444 4.313 1.00 80.31 70 PHE A N 1
ATOM 575 C CA . PHE A 1 7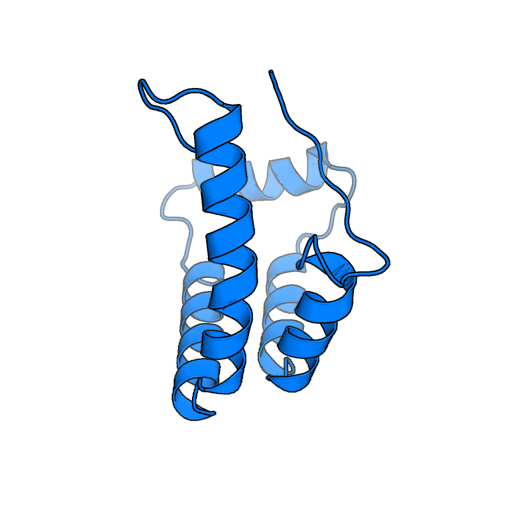0 ? -19.922 1.4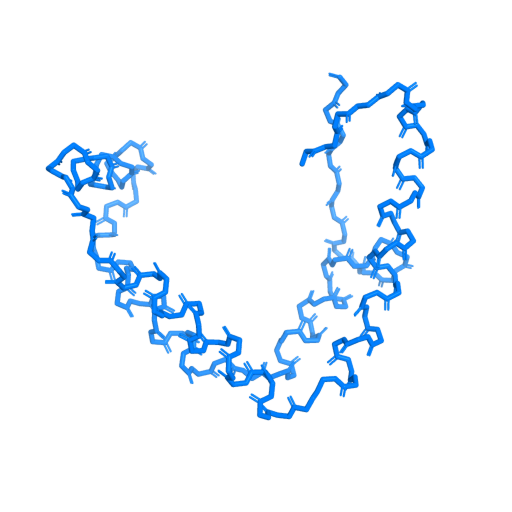78 5.320 1.00 80.31 70 PHE A CA 1
ATOM 576 C C . PHE A 1 70 ? -19.025 0.996 6.475 1.00 80.31 70 PHE A C 1
ATOM 578 O O . PHE A 1 70 ? -18.437 1.823 7.170 1.00 80.31 70 PHE A O 1
ATOM 585 N N . GLY A 1 71 ? -18.873 -0.325 6.639 1.00 82.44 71 GLY A N 1
ATOM 586 C CA . GLY A 1 71 ? -17.957 -0.974 7.584 1.00 82.44 71 GLY A CA 1
ATOM 587 C C . GLY A 1 71 ? -16.527 -1.147 7.062 1.00 82.44 71 GLY A C 1
ATOM 588 O O . GLY A 1 71 ? -15.655 -1.568 7.817 1.00 82.44 71 GLY A O 1
ATOM 589 N N . LYS A 1 72 ? -16.254 -0.754 5.808 1.00 84.50 72 LYS A N 1
ATOM 590 C CA . LYS A 1 72 ? -14.988 -1.001 5.098 1.00 84.50 72 LYS A CA 1
ATOM 591 C C . LYS A 1 72 ? -13.750 -0.596 5.890 1.00 84.50 72 LYS A C 1
ATOM 593 O O . LYS A 1 72 ? -12.722 -1.247 5.776 1.00 84.50 72 LYS A O 1
ATOM 598 N N . LEU A 1 73 ? -13.832 0.480 6.671 1.00 85.56 73 LEU A N 1
ATOM 599 C CA . LEU A 1 73 ? -12.713 0.921 7.499 1.00 85.56 73 LEU A CA 1
ATOM 600 C C . LEU A 1 73 ? -12.350 -0.115 8.574 1.00 85.56 73 LEU A C 1
ATOM 602 O O . LEU A 1 73 ? -11.170 -0.386 8.765 1.00 85.56 73 LEU A O 1
ATOM 606 N N . GLY A 1 74 ? -13.347 -0.691 9.252 1.00 87.75 74 GLY A N 1
ATOM 607 C CA . GLY A 1 74 ? -13.129 -1.739 10.250 1.00 87.75 74 GLY A CA 1
ATOM 608 C C . GLY A 1 74 ? -12.525 -2.988 9.615 1.00 87.75 74 GLY A C 1
ATOM 609 O O . GLY A 1 74 ? -11.516 -3.489 10.106 1.00 87.75 74 GLY A O 1
ATOM 610 N N . ASP A 1 75 ? -13.069 -3.408 8.469 1.00 90.25 75 ASP A N 1
ATOM 611 C CA . ASP A 1 75 ? -12.530 -4.536 7.706 1.00 90.25 75 ASP A CA 1
ATOM 612 C C . ASP A 1 75 ? -11.073 -4.276 7.294 1.00 90.25 75 ASP A C 1
ATOM 614 O O . ASP A 1 75 ? -10.204 -5.111 7.521 1.00 90.25 75 ASP A O 1
ATOM 618 N N . GLU A 1 76 ? -10.770 -3.114 6.707 1.00 89.81 76 GLU A N 1
ATOM 619 C CA . GLU A 1 76 ? -9.415 -2.760 6.266 1.00 89.81 76 GLU A CA 1
ATOM 620 C C . GLU A 1 76 ? -8.411 -2.758 7.422 1.00 89.81 76 GLU A C 1
ATOM 622 O O . GLU A 1 76 ? -7.295 -3.242 7.246 1.00 89.81 76 GLU A O 1
ATOM 627 N N . VAL A 1 77 ? -8.792 -2.237 8.592 1.00 92.12 77 VAL A N 1
ATOM 628 C CA . VAL A 1 77 ? -7.928 -2.250 9.780 1.00 92.12 77 VAL A CA 1
ATOM 629 C C . VAL A 1 77 ? -7.676 -3.684 10.245 1.00 92.12 77 VAL A C 1
ATOM 631 O O . VAL A 1 77 ? -6.517 -4.047 10.421 1.00 92.12 77 VAL A O 1
ATOM 634 N N . ALA A 1 78 ? -8.713 -4.520 10.338 1.00 93.56 78 ALA A N 1
ATOM 635 C CA . ALA A 1 78 ? -8.565 -5.918 10.746 1.00 93.56 78 ALA A CA 1
ATOM 636 C C . ALA A 1 78 ? -7.645 -6.717 9.801 1.00 93.56 78 ALA A C 1
ATOM 638 O O . ALA A 1 78 ? -6.833 -7.524 10.251 1.00 93.56 78 ALA A O 1
ATOM 639 N N . HIS A 1 79 ? -7.717 -6.466 8.488 1.00 94.50 79 HIS A N 1
ATOM 640 C CA . HIS A 1 79 ? -6.804 -7.091 7.523 1.00 94.50 79 HIS A CA 1
ATOM 641 C C . HIS A 1 79 ? -5.369 -6.558 7.649 1.00 94.50 79 HIS A C 1
ATOM 643 O O . HIS A 1 79 ? -4.421 -7.327 7.500 1.00 94.50 79 HIS A O 1
ATOM 649 N N . LEU A 1 80 ? -5.188 -5.260 7.922 1.00 93.94 80 LEU A N 1
ATOM 650 C CA . LEU A 1 80 ? -3.861 -4.671 8.129 1.00 93.94 80 LEU A CA 1
ATOM 651 C C . LEU A 1 80 ? -3.178 -5.210 9.390 1.00 93.94 80 LEU A C 1
ATOM 653 O O . LEU A 1 80 ? -1.975 -5.442 9.360 1.00 93.94 80 LEU A O 1
ATOM 657 N N . GLU A 1 81 ? -3.928 -5.456 10.464 1.00 92.62 81 GLU A N 1
ATOM 658 C CA . GLU A 1 81 ? -3.404 -6.045 11.705 1.00 92.62 81 GLU A CA 1
ATOM 659 C C . GLU A 1 81 ? -2.890 -7.481 11.517 1.00 92.62 81 GLU A C 1
ATOM 661 O O . GLU A 1 81 ? -2.001 -7.921 12.243 1.00 92.62 81 GLU A O 1
ATOM 666 N N . GLN A 1 82 ? -3.417 -8.208 10.529 1.00 94.62 82 GLN A N 1
ATOM 667 C CA . GLN A 1 82 ? -3.011 -9.581 10.208 1.00 94.62 82 GLN A CA 1
ATOM 668 C C . GLN A 1 82 ? -1.945 -9.659 9.104 1.00 94.62 82 GLN A C 1
ATOM 670 O O . GLN A 1 82 ? -1.453 -10.752 8.807 1.00 94.62 82 GLN A O 1
ATOM 675 N N . LEU A 1 83 ? -1.591 -8.526 8.488 1.00 95.56 83 LEU A N 1
ATOM 676 C CA . LEU A 1 83 ? -0.690 -8.469 7.342 1.00 95.56 83 LEU A CA 1
ATOM 677 C C . LEU A 1 83 ? 0.738 -8.845 7.746 1.00 95.56 83 LEU A C 1
ATOM 679 O O . LEU A 1 83 ? 1.330 -8.232 8.634 1.00 95.56 83 LEU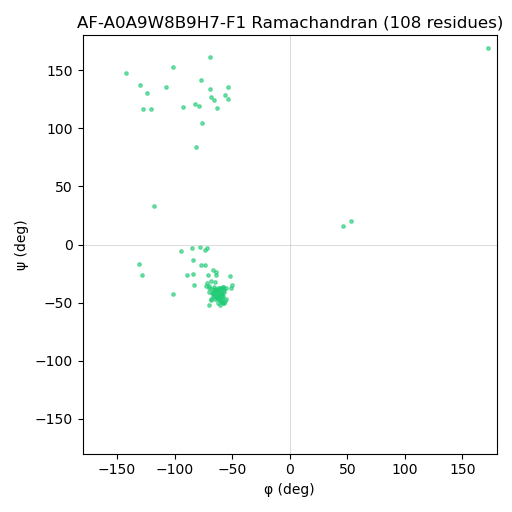 A O 1
ATOM 683 N N . ARG A 1 84 ? 1.338 -9.805 7.039 1.00 95.38 84 ARG A N 1
ATOM 684 C CA . ARG A 1 84 ? 2.730 -10.206 7.262 1.00 95.38 84 ARG A CA 1
ATOM 685 C C . ARG A 1 84 ? 3.640 -9.592 6.214 1.00 95.38 84 ARG A C 1
ATOM 687 O O . ARG A 1 84 ? 3.267 -9.405 5.056 1.00 95.38 84 ARG A O 1
ATOM 694 N N . LYS A 1 85 ? 4.905 -9.385 6.585 1.00 94.62 85 LYS A N 1
ATOM 695 C CA . LYS A 1 85 ? 5.944 -8.955 5.640 1.00 94.62 85 LYS A CA 1
ATOM 696 C C . LYS A 1 85 ? 6.054 -9.906 4.439 1.00 94.62 85 LYS A C 1
ATOM 698 O O . LYS A 1 85 ? 6.242 -9.447 3.318 1.00 94.62 85 LYS A O 1
ATOM 703 N N . SER A 1 86 ? 5.891 -11.216 4.650 1.00 95.50 86 SER A N 1
ATOM 704 C CA . SER A 1 86 ? 5.864 -12.208 3.566 1.00 95.50 86 SER A CA 1
ATOM 705 C C . SER A 1 86 ? 4.782 -11.911 2.530 1.00 95.50 86 SER A C 1
ATOM 707 O O . SER A 1 86 ? 5.052 -12.003 1.337 1.00 95.50 86 SER A O 1
ATOM 709 N N . ASP A 1 87 ? 3.597 -11.489 2.971 1.00 95.19 87 ASP A N 1
ATOM 710 C CA . ASP A 1 87 ? 2.460 -11.214 2.090 1.00 95.19 87 ASP A CA 1
ATOM 711 C C . ASP A 1 87 ? 2.753 -10.002 1.202 1.00 95.19 87 ASP A C 1
ATOM 713 O O . ASP A 1 87 ? 2.464 -10.018 0.006 1.00 95.19 87 ASP A O 1
ATOM 717 N N . LEU A 1 88 ? 3.416 -8.982 1.762 1.00 94.00 88 LEU A N 1
ATOM 718 C CA . LEU A 1 88 ? 3.894 -7.822 1.010 1.00 94.00 88 LEU A CA 1
ATOM 719 C C . LEU A 1 88 ? 4.922 -8.217 -0.060 1.00 94.00 88 LEU A C 1
ATOM 721 O O . LEU A 1 88 ? 4.853 -7.732 -1.189 1.00 94.00 88 LEU A O 1
ATOM 725 N N . LEU A 1 89 ? 5.860 -9.107 0.273 1.00 94.44 89 LEU A N 1
ATOM 726 C CA . LEU A 1 89 ? 6.854 -9.595 -0.684 1.00 94.44 89 LEU A CA 1
ATOM 727 C C . LEU A 1 89 ? 6.206 -10.421 -1.800 1.00 94.44 89 LEU A C 1
ATOM 729 O O . LEU A 1 89 ? 6.493 -10.196 -2.973 1.00 94.44 89 LEU A O 1
ATOM 733 N N . THR A 1 90 ? 5.287 -11.323 -1.451 1.00 94.75 90 THR A N 1
ATOM 734 C CA . THR A 1 90 ? 4.526 -12.111 -2.427 1.00 94.75 90 THR A CA 1
ATOM 735 C C . THR A 1 90 ? 3.690 -11.216 -3.336 1.00 94.75 90 THR A C 1
ATOM 737 O O . THR A 1 90 ? 3.675 -11.418 -4.549 1.00 94.75 90 THR A O 1
ATOM 740 N N . PHE A 1 91 ? 3.024 -10.202 -2.781 1.00 94.56 91 PHE A N 1
ATOM 741 C CA . PHE A 1 91 ? 2.294 -9.209 -3.564 1.00 94.56 91 PHE A CA 1
ATOM 742 C C . PHE A 1 91 ? 3.220 -8.482 -4.546 1.00 94.56 91 PHE A C 1
ATOM 744 O O . PHE A 1 91 ? 2.902 -8.367 -5.732 1.00 94.56 91 PHE A O 1
ATOM 751 N N . TRP A 1 92 ? 4.387 -8.042 -4.072 1.00 93.81 92 TRP A N 1
ATOM 752 C CA . TRP A 1 92 ? 5.363 -7.349 -4.902 1.00 93.81 92 TRP A CA 1
ATOM 753 C C . TRP A 1 92 ? 5.834 -8.200 -6.083 1.00 93.81 92 TRP A C 1
ATOM 755 O O . TRP A 1 92 ? 5.823 -7.744 -7.230 1.00 93.81 92 TRP A O 1
ATOM 765 N N . ASP A 1 93 ? 6.215 -9.445 -5.807 1.00 92.44 93 ASP A N 1
ATOM 766 C CA . ASP A 1 93 ? 6.754 -10.362 -6.810 1.00 92.44 93 ASP A CA 1
ATOM 767 C C . ASP A 1 93 ? 5.693 -10.830 -7.799 1.00 92.44 93 ASP A C 1
ATOM 769 O O . ASP A 1 93 ? 6.022 -11.156 -8.934 1.00 92.44 93 ASP A O 1
ATOM 773 N N . LYS A 1 94 ? 4.420 -10.843 -7.399 1.00 94.12 94 LYS A N 1
ATOM 774 C CA . LYS A 1 94 ? 3.325 -11.278 -8.264 1.00 94.12 94 LYS A CA 1
ATOM 775 C C . LYS A 1 94 ? 2.825 -10.180 -9.203 1.00 94.12 94 LYS A C 1
ATOM 777 O O . LYS A 1 94 ? 2.441 -10.498 -10.329 1.00 94.12 94 LYS A O 1
ATOM 782 N N . TYR A 1 95 ? 2.834 -8.920 -8.758 1.00 93.12 95 TYR A N 1
ATOM 783 C CA . TYR A 1 95 ? 2.106 -7.838 -9.436 1.00 93.12 95 TYR A CA 1
ATOM 784 C C . TYR A 1 95 ? 2.924 -6.589 -9.769 1.00 93.12 95 TYR A C 1
ATOM 786 O O . TYR A 1 95 ? 2.552 -5.857 -10.683 1.00 93.12 95 TYR A O 1
ATOM 794 N N . VAL A 1 96 ? 3.995 -6.291 -9.030 1.00 90.19 96 VAL A N 1
ATOM 795 C CA . VAL A 1 96 ? 4.582 -4.939 -9.038 1.00 90.19 96 VAL A CA 1
ATOM 796 C C . VAL A 1 96 ? 5.828 -4.850 -9.911 1.00 90.19 96 VAL A C 1
ATOM 798 O O . VAL A 1 96 ? 6.005 -3.881 -10.650 1.00 90.19 96 VAL A O 1
ATOM 801 N N . ASN A 1 97 ? 6.712 -5.845 -9.838 1.00 83.38 97 ASN A N 1
ATOM 802 C CA . ASN A 1 97 ? 7.977 -5.792 -10.561 1.00 83.38 97 ASN A CA 1
ATOM 803 C C . ASN A 1 97 ? 7.791 -6.077 -12.058 1.00 83.38 97 ASN A C 1
ATOM 805 O O . ASN A 1 97 ? 7.692 -7.231 -12.452 1.00 83.38 97 ASN A O 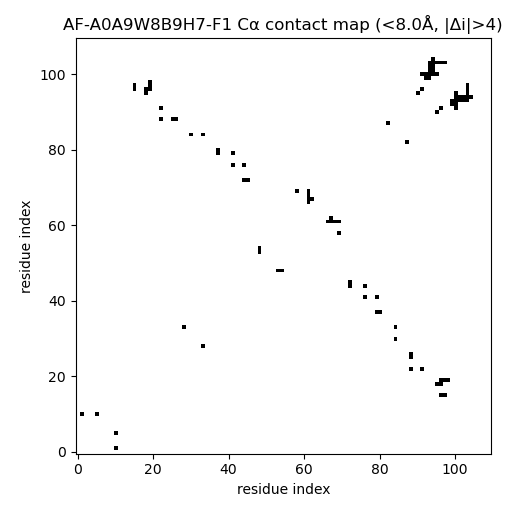1
ATOM 809 N N . ALA A 1 98 ? 7.854 -5.046 -12.903 1.00 80.19 98 ALA A N 1
ATOM 810 C CA . ALA A 1 98 ? 7.718 -5.174 -14.358 1.00 80.19 98 ALA A CA 1
ATOM 811 C C . ALA A 1 98 ? 8.642 -6.224 -15.006 1.00 80.19 98 ALA A C 1
ATOM 813 O O . ALA A 1 98 ? 8.313 -6.760 -16.058 1.00 80.19 98 ALA A O 1
ATOM 814 N N . ALA A 1 99 ? 9.800 -6.509 -14.400 1.00 78.44 99 ALA A N 1
ATOM 815 C CA . ALA A 1 99 ? 10.766 -7.4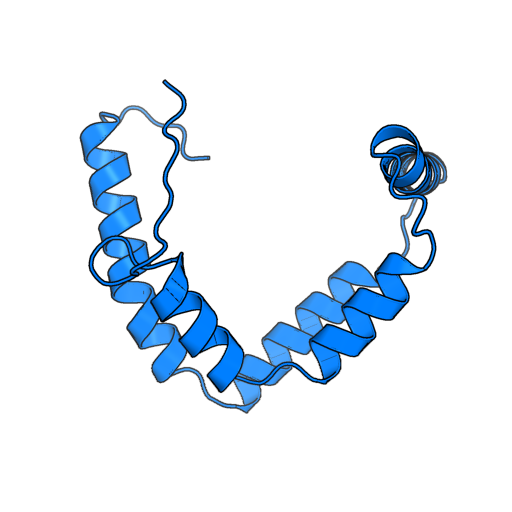56 -14.947 1.00 78.44 99 ALA A CA 1
ATOM 816 C C . ALA A 1 99 ? 10.466 -8.920 -14.589 1.00 78.44 99 ALA A C 1
ATOM 818 O O . ALA A 1 99 ? 10.914 -9.815 -15.299 1.00 78.44 99 ALA A O 1
ATOM 819 N N . THR A 1 100 ? 9.768 -9.177 -13.479 1.00 81.69 100 THR A N 1
ATOM 820 C CA . THR A 1 100 ? 9.628 -10.538 -12.923 1.00 81.69 100 THR A CA 1
ATOM 821 C C . THR A 1 100 ? 8.195 -10.928 -12.587 1.00 81.69 100 THR A C 1
ATOM 823 O O . THR A 1 100 ? 7.928 -12.108 -12.384 1.00 81.69 100 THR A O 1
ATOM 826 N N . ALA A 1 101 ? 7.280 -9.964 -12.489 1.00 88.44 101 ALA A N 1
ATOM 827 C CA . ALA A 1 101 ? 5.927 -10.203 -12.029 1.00 88.44 101 ALA A CA 1
ATOM 828 C C . ALA A 1 101 ? 5.067 -10.820 -13.141 1.00 88.44 101 ALA A C 1
ATOM 830 O O . ALA A 1 101 ? 4.846 -10.179 -14.171 1.00 88.44 101 ALA A O 1
ATOM 831 N N . PRO A 1 102 ? 4.526 -12.036 -12.938 1.00 86.69 102 PRO A N 1
ATOM 832 C CA . PRO A 1 102 ? 3.733 -12.729 -13.952 1.00 86.69 102 PRO A CA 1
ATOM 833 C C . PRO A 1 102 ? 2.403 -12.026 -14.248 1.00 86.69 102 PRO A C 1
ATOM 835 O O . PRO A 1 102 ? 1.815 -12.250 -15.300 1.00 86.69 102 PRO A O 1
ATOM 838 N N . GLN A 1 103 ? 1.909 -11.204 -13.318 1.00 90.50 103 GLN A N 1
ATOM 839 C CA . GLN A 1 103 ? 0.645 -10.475 -13.440 1.00 90.50 103 GLN A CA 1
ATOM 840 C C . GLN A 1 103 ? 0.884 -8.961 -13.420 1.00 90.50 103 GLN A C 1
ATOM 842 O O . GLN A 1 103 ? 0.069 -8.205 -12.893 1.00 90.50 103 GLN A O 1
ATOM 847 N N . TYR A 1 104 ? 2.018 -8.514 -13.970 1.00 87.38 104 TYR A N 1
ATOM 848 C CA . TYR A 1 104 ? 2.287 -7.093 -14.142 1.00 87.38 104 TYR A CA 1
ATOM 849 C C . TYR A 1 104 ? 1.315 -6.475 -15.150 1.00 87.38 104 TYR A C 1
ATOM 851 O O . TYR A 1 104 ? 1.239 -6.893 -16.305 1.00 87.38 104 TYR A O 1
ATOM 859 N N . THR A 1 105 ? 0.608 -5.433 -14.725 1.00 84.94 105 THR A N 1
ATOM 860 C CA . THR A 1 105 ? -0.249 -4.615 -15.591 1.00 84.94 105 THR A CA 1
ATOM 861 C C . THR A 1 105 ? 0.160 -3.157 -15.494 1.00 84.94 105 THR A C 1
ATOM 863 O O . THR A 1 105 ? 0.261 -2.609 -14.396 1.00 84.94 105 THR A O 1
ATOM 866 N N . ARG A 1 106 ? 0.351 -2.517 -16.650 1.00 78.88 106 ARG A N 1
ATOM 867 C CA . ARG A 1 106 ? 0.688 -1.098 -16.771 1.00 78.88 106 ARG A CA 1
ATOM 868 C C . ARG A 1 106 ? -0.249 -0.426 -17.763 1.00 78.88 106 ARG A C 1
ATOM 870 O O . ARG A 1 106 ? -0.512 -0.973 -18.828 1.00 78.88 106 ARG A O 1
ATOM 877 N N . VAL A 1 107 ? -0.705 0.771 -17.411 1.00 78.38 107 VAL A N 1
ATOM 878 C CA . VAL A 1 107 ? -1.424 1.675 -18.308 1.00 78.38 107 VAL A CA 1
ATOM 879 C C . VAL A 1 107 ? -0.715 3.019 -18.240 1.00 78.38 107 VAL A C 1
ATOM 881 O O . VAL A 1 107 ? -0.658 3.628 -17.173 1.00 78.38 107 VAL A O 1
ATOM 884 N N . ASP A 1 108 ? -0.150 3.450 -19.363 1.00 74.31 108 ASP A N 1
ATOM 885 C CA . ASP A 1 108 ? 0.432 4.781 -19.502 1.00 74.31 108 ASP A CA 1
ATOM 886 C C . ASP A 1 108 ? -0.636 5.721 -20.053 1.00 74.31 108 ASP A C 1
ATOM 888 O O . ASP A 1 108 ? -1.166 5.498 -21.141 1.00 74.31 108 ASP A O 1
ATOM 892 N N . LEU A 1 109 ? -0.974 6.750 -19.279 1.00 62.44 109 LEU A N 1
ATOM 893 C CA . LEU A 1 109 ? -1.786 7.860 -19.764 1.00 62.44 109 LEU A CA 1
ATOM 894 C C . LEU A 1 109 ? -0.842 8.813 -20.504 1.00 62.44 109 LEU A C 1
ATOM 896 O O . LEU A 1 109 ? 0.160 9.240 -19.925 1.00 62.44 109 LEU A O 1
ATOM 900 N N . GLN A 1 110 ? -1.126 9.048 -21.787 1.00 55.88 110 GLN A N 1
ATOM 901 C CA . GLN A 1 110 ? -0.411 10.021 -22.618 1.00 55.88 110 GLN A CA 1
ATOM 902 C C . GLN A 1 110 ? -0.813 11.448 -22.263 1.00 55.88 110 GLN A C 1
ATOM 904 O O . GLN A 1 110 ? -2.009 11.657 -21.954 1.00 55.88 110 GLN A O 1
#

Organism: NCBI:txid2663907